Protein AF-R7D0D0-F1 (afdb_monomer_lite)

pLDDT: mean 86.01, std 17.7, range [33.0, 98.31]

Secondary structure (DSSP, 8-state):
----------SSHHHHHHHHHHHHHHHHHHHHHHHHTT--HHHHHHS-HHHHHHHHHHHHHHTTEEEETTTTEEEESS-HHHHHHTT--HHHHHHHHHHHHHHHHHHHHHHHTT-------TT---

Sequence (126 aa):
MLCTSGVLLFVACHSDQTKEALTAADEQQQTTEANFLKLSLDEYQHLSPAEKEARRSIFKLGQYVLLDSINHCYKLTISKEEAVKQDIPAADYDSFVAEMEKANQTIQEYMKAGKSIQLTDPQKKE

Structure (mmCIF, N/CA/C/O backbone):
data_AF-R7D0D0-F1
#
_entry.id   AF-R7D0D0-F1
#
loop_
_atom_site.group_PDB
_atom_site.id
_atom_site.type_symbol
_atom_site.label_atom_id
_atom_site.label_alt_id
_atom_site.label_comp_id
_atom_site.label_asym_id
_atom_site.label_entity_id
_atom_site.label_seq_id
_atom_site.pdbx_PDB_ins_code
_atom_site.Cartn_x
_atom_site.Cartn_y
_atom_site.Cartn_z
_atom_site.occupancy
_atom_site.B_iso_or_equiv
_atom_site.auth_seq_id
_atom_site.auth_comp_id
_atom_site.auth_asym_id
_atom_site.auth_atom_id
_atom_site.pdbx_PDB_model_num
ATOM 1 N N . MET A 1 1 ? 49.490 -18.050 -63.259 1.00 36.81 1 MET A N 1
ATOM 2 C CA . MET A 1 1 ? 49.356 -18.870 -62.039 1.00 36.81 1 MET A CA 1
ATOM 3 C C . MET A 1 1 ? 48.074 -18.460 -61.343 1.00 36.81 1 MET A C 1
ATOM 5 O O . MET A 1 1 ? 47.907 -17.279 -61.072 1.00 36.81 1 MET A O 1
ATOM 9 N N . LEU A 1 2 ? 47.158 -19.416 -61.176 1.00 42.16 2 LEU A N 1
ATOM 10 C CA . LEU A 1 2 ? 45.952 -19.298 -60.356 1.00 42.16 2 LEU A CA 1
ATOM 11 C C . LEU A 1 2 ? 46.313 -19.234 -58.862 1.00 42.16 2 LEU A C 1
ATOM 13 O O . LEU A 1 2 ? 47.314 -19.828 -58.477 1.00 42.16 2 LEU A O 1
ATOM 17 N N . CYS A 1 3 ? 45.462 -18.571 -58.071 1.00 33.00 3 CYS A N 1
ATOM 18 C CA . CYS A 1 3 ? 44.893 -19.028 -56.784 1.00 33.00 3 CYS A CA 1
ATOM 19 C C . CYS A 1 3 ? 43.992 -17.890 -56.246 1.00 33.00 3 CYS A C 1
ATOM 21 O O . CYS A 1 3 ? 44.495 -16.862 -55.812 1.00 33.00 3 CYS A O 1
ATOM 23 N N . THR A 1 4 ? 42.701 -17.850 -56.595 1.00 39.50 4 THR A N 1
ATOM 24 C CA . THR A 1 4 ? 41.536 -18.458 -55.901 1.00 39.50 4 THR A CA 1
ATOM 25 C C . THR A 1 4 ? 41.138 -17.783 -54.583 1.00 39.50 4 THR A C 1
ATOM 27 O O . THR A 1 4 ? 41.826 -17.904 -53.578 1.00 39.50 4 THR A O 1
ATOM 30 N N . SER A 1 5 ? 39.971 -17.130 -54.652 1.00 47.16 5 SER A N 1
ATOM 31 C CA . SER A 1 5 ? 38.864 -17.044 -53.690 1.00 47.16 5 SER A CA 1
ATOM 32 C C . SER A 1 5 ? 39.116 -17.364 -52.216 1.00 47.16 5 SER A C 1
ATOM 34 O O . SER A 1 5 ? 39.464 -18.483 -51.858 1.00 47.16 5 SER A O 1
ATOM 36 N N . GLY A 1 6 ? 38.723 -16.418 -51.358 1.00 40.62 6 GLY A N 1
ATOM 37 C CA . GLY A 1 6 ? 38.600 -16.612 -49.915 1.00 40.62 6 GLY A CA 1
ATOM 38 C C . GLY A 1 6 ? 37.418 -15.849 -49.318 1.00 40.62 6 GLY A C 1
ATOM 39 O O . GLY A 1 6 ? 37.612 -14.858 -48.634 1.00 40.62 6 GLY A O 1
ATOM 40 N N . VAL A 1 7 ? 36.208 -16.318 -49.635 1.00 47.03 7 VAL A N 1
ATOM 41 C CA . VAL A 1 7 ? 35.010 -16.357 -48.771 1.00 47.03 7 VAL A CA 1
ATOM 42 C C . VAL A 1 7 ? 34.631 -15.070 -48.007 1.00 47.03 7 VAL A C 1
ATOM 44 O O . VAL A 1 7 ? 34.971 -14.864 -46.847 1.00 47.03 7 VAL A O 1
ATOM 47 N N . LEU A 1 8 ? 33.766 -14.273 -48.643 1.00 49.94 8 LEU A N 1
ATOM 48 C CA . LEU A 1 8 ? 32.703 -13.507 -47.981 1.00 49.94 8 LEU A CA 1
ATOM 49 C C . LEU A 1 8 ? 31.691 -14.501 -47.387 1.00 49.94 8 LEU A C 1
ATOM 51 O O . LEU A 1 8 ? 30.859 -14.987 -48.147 1.00 49.94 8 LEU A O 1
ATOM 55 N N . LEU A 1 9 ? 31.747 -14.826 -46.087 1.00 47.16 9 LEU A N 1
ATOM 56 C CA . LEU A 1 9 ? 30.593 -15.410 -45.376 1.00 47.16 9 LEU A CA 1
ATOM 57 C C . LEU A 1 9 ? 30.778 -15.510 -43.844 1.00 47.16 9 LEU A C 1
ATOM 59 O O . LEU A 1 9 ? 31.007 -16.595 -43.342 1.00 47.16 9 LEU A O 1
ATOM 63 N N . PHE A 1 10 ? 30.627 -14.426 -43.075 1.00 42.03 10 PHE A N 1
ATOM 64 C CA . PHE A 1 10 ? 30.324 -14.524 -41.628 1.00 42.03 10 PHE A CA 1
ATOM 65 C C . PHE A 1 10 ? 29.637 -13.247 -41.114 1.00 42.03 10 PHE A C 1
ATOM 67 O O . PHE A 1 10 ? 30.198 -12.523 -40.303 1.00 42.03 10 PHE A O 1
ATOM 74 N N . VAL A 1 11 ? 28.426 -12.923 -41.588 1.00 50.94 11 VAL A N 1
ATOM 75 C CA . VAL A 1 11 ? 27.621 -11.834 -40.974 1.00 50.94 11 VAL A CA 1
ATOM 76 C C . VAL A 1 11 ? 26.159 -12.232 -40.695 1.00 50.94 11 VAL A C 1
ATOM 78 O O . VAL A 1 11 ? 25.438 -11.475 -40.065 1.00 50.94 11 VAL A O 1
ATOM 81 N N . ALA A 1 12 ? 25.704 -13.441 -41.048 1.00 46.12 12 ALA A N 1
ATOM 82 C CA . ALA A 1 12 ? 24.296 -13.814 -40.834 1.00 46.12 12 ALA A CA 1
ATOM 83 C C . ALA A 1 12 ? 23.991 -14.482 -39.473 1.00 46.12 12 ALA A C 1
ATOM 85 O O . ALA A 1 12 ? 22.894 -14.309 -38.961 1.00 46.12 12 ALA A O 1
ATOM 86 N N . CYS A 1 13 ? 24.930 -15.202 -38.842 1.00 46.84 13 CYS A N 1
ATOM 87 C CA . CYS A 1 13 ? 24.621 -15.972 -37.619 1.00 46.84 13 CYS A CA 1
ATOM 88 C C . CYS A 1 13 ? 24.733 -15.196 -36.295 1.00 46.84 13 CYS A C 1
ATOM 90 O O . CYS A 1 13 ? 24.277 -15.696 -35.274 1.00 46.84 13 CYS A O 1
ATOM 92 N N . HIS A 1 14 ? 25.312 -13.990 -36.277 1.00 48.44 14 HIS A N 1
ATOM 93 C CA . HIS A 1 14 ? 25.399 -13.215 -35.031 1.00 48.44 14 HIS A CA 1
ATOM 94 C C . HIS A 1 14 ? 24.077 -12.535 -34.668 1.00 48.44 14 HIS A C 1
ATOM 96 O O . HIS A 1 14 ? 23.841 -12.302 -33.488 1.00 48.44 14 HIS A O 1
ATOM 102 N N . SER A 1 15 ? 23.223 -12.227 -35.651 1.00 52.03 15 SER A N 1
ATOM 103 C CA . SER A 1 15 ? 22.014 -11.417 -35.457 1.00 52.03 15 SER A CA 1
ATOM 104 C C . SER A 1 15 ? 20.835 -12.173 -34.841 1.00 52.03 15 SER A C 1
ATOM 106 O O . SER A 1 15 ? 20.059 -11.562 -34.112 1.00 52.03 15 SER A O 1
ATOM 108 N N . ASP A 1 16 ? 20.692 -13.475 -35.100 1.00 53.84 16 ASP A N 1
ATOM 109 C CA . ASP A 1 16 ? 19.599 -14.270 -34.516 1.00 53.84 16 ASP A CA 1
ATOM 110 C C . ASP A 1 16 ? 19.916 -14.686 -33.075 1.00 53.84 16 ASP A C 1
ATOM 112 O O . ASP A 1 16 ? 19.076 -14.547 -32.190 1.00 53.84 16 ASP A O 1
ATOM 116 N N . GLN A 1 17 ? 21.175 -15.037 -32.797 1.00 58.09 17 GLN A N 1
ATOM 117 C CA . GLN A 1 17 ? 21.622 -15.397 -31.450 1.00 58.09 17 GLN A CA 1
ATOM 118 C C . GLN A 1 17 ? 21.580 -14.207 -30.471 1.00 58.09 17 GLN A C 1
ATOM 120 O O . GLN A 1 17 ? 21.366 -14.396 -29.275 1.00 58.09 17 GLN A O 1
ATOM 125 N N . THR A 1 18 ? 21.735 -12.966 -30.959 1.00 62.62 18 THR A N 1
ATOM 126 C CA . THR A 1 18 ? 21.552 -11.773 -30.109 1.00 62.62 18 THR A CA 1
ATOM 127 C C . THR A 1 18 ? 20.087 -11.527 -29.777 1.00 62.62 18 THR A C 1
ATOM 129 O O . THR A 1 18 ? 19.788 -11.152 -28.648 1.00 62.62 18 THR A O 1
ATOM 132 N N . LYS A 1 19 ? 19.170 -11.729 -30.732 1.00 64.75 19 LYS A N 1
ATOM 133 C CA . LYS A 1 19 ? 17.734 -11.500 -30.518 1.00 64.75 19 LYS A CA 1
ATOM 134 C C . LYS A 1 19 ? 17.148 -12.480 -29.510 1.00 64.75 19 LYS A C 1
ATOM 136 O O . LYS A 1 19 ? 16.455 -12.036 -28.605 1.00 64.75 19 LYS A O 1
ATOM 141 N N . GLU A 1 20 ? 17.478 -13.765 -29.623 1.00 67.31 20 GLU A N 1
ATOM 142 C CA . GLU A 1 20 ? 17.019 -14.791 -28.675 1.00 67.31 20 GLU A CA 1
ATOM 143 C C . GLU A 1 20 ? 17.545 -14.542 -27.253 1.00 67.31 20 GLU A C 1
ATOM 145 O O . GLU A 1 20 ? 16.812 -14.688 -26.274 1.00 67.31 20 GLU A O 1
ATOM 150 N N . ALA A 1 21 ? 18.800 -14.099 -27.128 1.00 69.50 21 ALA A N 1
ATOM 151 C CA . ALA A 1 21 ? 19.377 -13.736 -25.836 1.00 69.50 21 ALA A CA 1
ATOM 152 C C . ALA A 1 21 ? 18.710 -12.488 -25.225 1.00 69.50 21 ALA A C 1
ATOM 154 O O . ALA A 1 21 ? 18.490 -12.440 -24.016 1.00 69.50 21 ALA A O 1
ATOM 155 N N . LEU A 1 22 ? 18.360 -11.494 -26.049 1.00 69.56 22 LEU A N 1
ATOM 156 C CA . LEU A 1 22 ? 17.646 -10.286 -25.619 1.00 69.56 22 LEU A CA 1
ATOM 157 C C . LEU A 1 22 ? 16.219 -10.600 -25.157 1.00 69.56 22 LEU A C 1
ATOM 159 O O . LEU A 1 22 ? 15.803 -10.102 -24.114 1.00 69.56 22 LEU A O 1
ATOM 163 N N . THR A 1 23 ? 15.488 -11.448 -25.887 1.00 75.94 23 THR A N 1
ATOM 164 C CA . THR A 1 23 ? 14.128 -11.853 -25.500 1.00 75.94 23 THR A CA 1
ATOM 165 C C . THR A 1 23 ? 14.124 -12.679 -24.219 1.00 75.94 23 THR A C 1
ATOM 167 O O . THR A 1 23 ? 13.290 -12.447 -23.350 1.00 75.94 23 THR A O 1
ATOM 170 N N . ALA A 1 24 ? 15.089 -13.590 -24.054 1.00 79.19 24 ALA A N 1
ATOM 171 C CA . ALA A 1 24 ? 15.210 -14.381 -22.831 1.00 79.19 24 ALA A CA 1
ATOM 172 C C . ALA A 1 24 ? 15.563 -13.513 -21.608 1.00 79.19 24 ALA A C 1
ATOM 174 O O . ALA A 1 24 ? 15.034 -13.732 -20.518 1.00 79.19 24 ALA A O 1
ATOM 175 N N . ALA A 1 25 ? 16.432 -12.509 -21.780 1.00 82.38 25 ALA A N 1
ATOM 176 C CA . ALA A 1 25 ? 16.793 -11.583 -20.708 1.00 82.38 25 ALA A CA 1
ATOM 177 C C . ALA A 1 25 ? 15.613 -10.690 -20.279 1.00 82.38 25 ALA A C 1
ATOM 179 O O . ALA A 1 25 ? 15.409 -10.484 -19.082 1.00 82.38 25 ALA A O 1
ATOM 180 N N . ASP A 1 26 ? 14.821 -10.198 -21.236 1.00 86.81 26 ASP A N 1
ATOM 181 C CA . ASP A 1 26 ? 13.616 -9.403 -20.966 1.00 86.81 26 ASP A CA 1
ATOM 182 C C . ASP A 1 26 ? 12.548 -10.226 -20.225 1.00 86.81 26 ASP A C 1
ATOM 184 O O . ASP A 1 26 ? 12.044 -9.809 -19.181 1.00 86.81 26 ASP A O 1
ATOM 188 N N . GLU A 1 27 ? 12.270 -11.452 -20.677 1.00 87.88 27 GLU A N 1
ATOM 189 C CA . GLU A 1 27 ? 11.320 -12.348 -20.008 1.00 87.88 27 GLU A CA 1
ATOM 190 C C . GLU A 1 27 ? 11.762 -12.696 -18.574 1.00 87.88 27 GLU A C 1
ATOM 192 O O . GLU A 1 27 ? 10.946 -12.724 -17.644 1.00 87.88 27 GLU A O 1
ATOM 197 N N . GLN A 1 28 ? 13.068 -12.886 -18.355 1.00 92.19 28 GLN A N 1
ATOM 198 C CA . GLN A 1 28 ? 13.623 -13.117 -17.022 1.00 92.19 28 GLN A CA 1
ATOM 199 C C . GLN A 1 28 ? 13.469 -11.891 -16.108 1.00 92.19 28 GLN A C 1
ATOM 201 O O . GLN A 1 28 ? 13.127 -12.040 -14.926 1.00 92.19 28 GLN A O 1
ATOM 206 N N . GLN A 1 29 ? 13.696 -10.682 -16.629 1.00 92.19 29 GLN A N 1
ATOM 207 C CA . GLN A 1 29 ? 13.474 -9.449 -15.876 1.00 92.19 29 GLN A CA 1
ATOM 208 C C . GLN A 1 29 ? 11.994 -9.304 -15.500 1.00 92.19 29 GLN A C 1
ATOM 210 O O . GLN A 1 29 ? 11.681 -9.119 -14.323 1.00 92.19 29 GLN A O 1
ATOM 215 N N . GLN A 1 30 ? 11.083 -9.465 -16.461 1.00 92.25 30 GLN A N 1
ATOM 216 C CA . GLN A 1 30 ? 9.641 -9.375 -16.218 1.00 92.25 30 GLN A CA 1
ATOM 217 C C . GLN A 1 30 ? 9.166 -10.415 -15.202 1.00 92.25 30 GLN A C 1
ATOM 219 O O . GLN A 1 30 ? 8.389 -10.090 -14.308 1.00 92.25 30 GLN A O 1
ATOM 224 N N . THR A 1 31 ? 9.686 -11.642 -15.265 1.00 93.56 31 THR A N 1
ATOM 225 C CA . THR A 1 31 ? 9.384 -12.691 -14.280 1.00 93.56 31 THR A CA 1
ATOM 226 C C . THR A 1 31 ? 9.855 -12.295 -12.881 1.00 93.56 31 THR A C 1
ATOM 228 O O . THR A 1 31 ? 9.146 -12.495 -11.893 1.00 93.56 31 THR A O 1
ATOM 231 N N . THR A 1 32 ? 11.044 -11.702 -12.775 1.00 93.50 32 THR A N 1
ATOM 232 C CA . THR A 1 32 ? 11.588 -11.226 -11.495 1.00 93.50 32 THR A CA 1
ATOM 233 C C . THR A 1 32 ? 10.721 -10.112 -10.909 1.00 93.50 32 THR A C 1
ATOM 235 O O . THR A 1 32 ? 10.399 -10.131 -9.720 1.00 93.50 32 THR A O 1
ATOM 238 N N . GLU A 1 33 ? 10.296 -9.166 -11.743 1.00 93.19 33 GLU A N 1
ATOM 239 C CA . GLU A 1 33 ? 9.418 -8.076 -11.328 1.00 93.19 33 GLU A CA 1
ATOM 240 C C . GLU A 1 33 ? 8.012 -8.558 -10.953 1.00 93.19 33 GLU A C 1
ATOM 242 O O . GLU A 1 33 ? 7.488 -8.148 -9.916 1.00 93.19 33 GLU A O 1
ATOM 247 N N . ALA A 1 34 ? 7.422 -9.469 -11.729 1.00 94.69 34 ALA A N 1
ATOM 248 C CA . ALA A 1 34 ? 6.137 -10.089 -11.418 1.00 94.69 34 ALA A CA 1
ATOM 249 C C . ALA A 1 34 ? 6.182 -10.788 -10.050 1.00 94.69 34 ALA A C 1
ATOM 251 O O . ALA A 1 34 ? 5.332 -10.545 -9.192 1.00 94.69 34 ALA A O 1
ATOM 252 N N . ASN A 1 35 ? 7.247 -11.555 -9.791 1.00 94.12 35 ASN A N 1
ATOM 253 C CA . ASN A 1 35 ? 7.467 -12.224 -8.509 1.00 94.12 35 ASN A CA 1
ATOM 254 C C . ASN A 1 35 ? 7.609 -11.240 -7.338 1.00 94.12 35 ASN A C 1
ATOM 256 O O . ASN A 1 35 ? 7.076 -11.495 -6.252 1.00 94.12 35 ASN A O 1
ATOM 260 N N . PHE A 1 36 ? 8.301 -10.112 -7.539 1.00 91.38 36 PHE A N 1
ATOM 261 C CA . PHE A 1 36 ? 8.384 -9.042 -6.539 1.00 91.38 36 PHE A CA 1
ATOM 262 C C . PHE A 1 36 ? 6.993 -8.473 -6.218 1.00 91.38 36 PHE A C 1
ATOM 264 O O . PHE A 1 36 ? 6.656 -8.296 -5.048 1.00 91.38 36 PHE A O 1
ATOM 271 N N . LEU A 1 37 ? 6.162 -8.270 -7.243 1.00 93.38 37 LEU A N 1
ATOM 272 C CA . LEU A 1 37 ? 4.790 -7.766 -7.124 1.00 93.38 37 LEU A CA 1
ATOM 273 C C . LEU A 1 37 ? 3.751 -8.851 -6.786 1.00 93.38 37 LEU A C 1
ATOM 275 O O . LEU A 1 37 ? 2.553 -8.567 -6.789 1.00 93.38 37 LEU A O 1
ATOM 279 N N . LYS A 1 38 ? 4.184 -10.085 -6.488 1.00 93.06 38 LYS A N 1
ATOM 280 C CA . LYS A 1 38 ? 3.312 -11.241 -6.204 1.00 93.06 38 LYS A 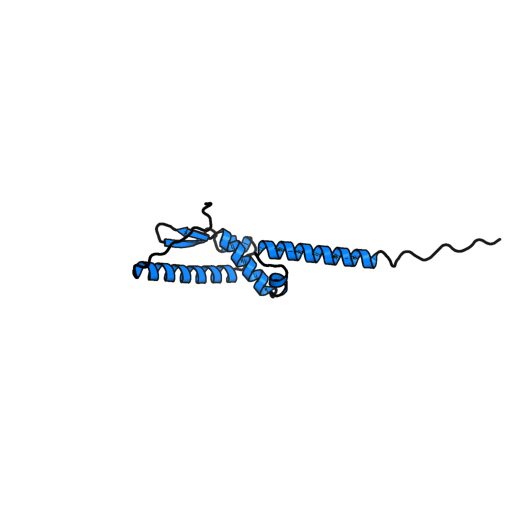CA 1
ATOM 281 C C . LYS A 1 38 ? 2.226 -11.446 -7.269 1.00 93.06 38 LYS A C 1
ATOM 283 O O . LYS A 1 38 ? 1.074 -11.710 -6.934 1.00 93.06 38 LYS A O 1
ATOM 288 N N . LEU A 1 39 ? 2.612 -11.302 -8.530 1.00 94.56 39 LEU A N 1
ATOM 289 C CA . LEU A 1 39 ? 1.792 -11.569 -9.705 1.00 94.56 39 LEU A CA 1
ATOM 290 C C . LEU A 1 39 ? 2.391 -12.744 -10.475 1.00 94.56 39 LEU A C 1
ATOM 292 O O . LEU A 1 39 ? 3.604 -12.968 -10.446 1.00 94.56 39 LEU A O 1
ATOM 296 N N . SER A 1 40 ? 1.550 -13.470 -11.198 1.00 95.44 40 SER A N 1
ATOM 297 C CA . SER A 1 40 ? 2.015 -14.298 -12.306 1.00 95.44 40 SER A CA 1
ATOM 298 C C . SER A 1 40 ? 2.588 -13.419 -13.424 1.00 95.44 40 SER A C 1
ATOM 300 O O . SER A 1 40 ? 2.287 -12.226 -13.522 1.00 95.44 40 SER A O 1
ATOM 302 N N . LEU A 1 41 ? 3.424 -14.008 -14.286 1.00 94.69 41 LEU A N 1
ATOM 303 C CA . LEU A 1 41 ? 3.963 -13.297 -15.448 1.00 94.69 41 LEU A CA 1
ATOM 304 C C . LEU A 1 41 ? 2.838 -12.776 -16.357 1.00 94.69 41 LEU A C 1
ATOM 306 O O . LEU A 1 41 ? 2.900 -11.635 -16.804 1.00 94.69 41 LEU A O 1
ATOM 310 N N . ASP A 1 42 ? 1.794 -13.584 -16.560 1.00 95.81 42 ASP A N 1
ATOM 311 C CA . ASP A 1 42 ? 0.623 -13.224 -17.364 1.00 95.81 42 ASP A CA 1
ATOM 312 C C . ASP A 1 42 ? -0.116 -12.008 -16.784 1.00 95.81 42 ASP A C 1
ATOM 314 O O . ASP A 1 42 ? -0.329 -11.021 -17.488 1.00 95.81 42 ASP A O 1
ATOM 318 N N . GLU A 1 43 ? -0.418 -12.014 -15.481 1.00 95.81 43 GLU A N 1
ATOM 319 C CA . GLU A 1 43 ? -1.038 -10.863 -14.813 1.00 95.81 43 GLU A CA 1
ATOM 320 C C . GLU A 1 43 ? -0.163 -9.613 -14.936 1.00 95.81 43 GLU A C 1
ATOM 322 O O . GLU A 1 43 ? -0.662 -8.540 -15.264 1.00 95.81 43 GLU A O 1
ATOM 327 N N . TYR A 1 44 ? 1.149 -9.743 -14.717 1.00 96.12 44 TYR A N 1
ATOM 328 C CA . TYR A 1 44 ? 2.079 -8.625 -14.850 1.00 96.12 44 TYR A CA 1
ATOM 329 C C . TYR A 1 44 ? 2.085 -8.062 -16.277 1.00 96.12 44 TYR A C 1
ATOM 331 O O . TYR A 1 44 ? 2.075 -6.846 -16.452 1.00 96.12 44 TYR A O 1
ATOM 339 N N . GLN A 1 45 ? 2.080 -8.905 -17.308 1.00 94.88 45 GLN A N 1
ATOM 340 C CA . GLN A 1 45 ? 2.084 -8.463 -18.706 1.00 94.88 45 GLN A CA 1
ATOM 341 C C . GLN A 1 45 ? 0.789 -7.746 -19.112 1.00 94.88 45 GLN A C 1
ATOM 343 O O . GLN A 1 45 ? 0.848 -6.834 -19.937 1.00 94.88 45 GLN A O 1
ATOM 348 N N . HIS A 1 46 ? -0.341 -8.085 -18.487 1.00 96.38 46 HIS A N 1
ATOM 349 C CA . HIS A 1 46 ? -1.628 -7.428 -18.723 1.00 96.38 46 HIS A CA 1
ATOM 350 C C . HIS A 1 46 ? -1.795 -6.084 -17.999 1.00 96.38 46 HIS A C 1
ATOM 352 O O . HIS A 1 46 ? -2.696 -5.321 -18.350 1.00 96.38 46 HIS A O 1
ATOM 358 N N . LEU A 1 47 ? -0.936 -5.756 -17.027 1.00 95.56 47 LEU A N 1
ATOM 359 C CA . LEU A 1 47 ? -0.957 -4.447 -16.374 1.00 95.56 47 LEU A CA 1
ATOM 360 C C . LEU A 1 47 ? -0.328 -3.365 -17.256 1.00 95.56 47 LEU A C 1
ATOM 362 O O . LEU A 1 47 ? 0.771 -3.519 -17.803 1.00 95.56 47 LEU A O 1
ATOM 366 N N . SER A 1 48 ? -0.981 -2.206 -17.305 1.00 96.88 48 SER A N 1
ATOM 367 C CA . SER A 1 48 ? -0.383 -0.992 -17.851 1.00 96.88 48 SER A CA 1
ATOM 368 C C . SER A 1 48 ? 0.842 -0.558 -17.026 1.00 96.88 48 SER A C 1
ATOM 370 O O . SER A 1 48 ? 0.961 -0.900 -15.844 1.00 96.88 48 SER A O 1
ATOM 372 N N . PRO A 1 49 ? 1.760 0.246 -17.596 1.00 94.31 49 PRO A N 1
ATOM 373 C CA . PRO A 1 49 ? 2.900 0.774 -16.844 1.00 94.31 49 PRO A CA 1
ATOM 374 C C . PRO A 1 49 ? 2.498 1.522 -15.564 1.00 94.31 49 PRO A C 1
ATOM 376 O O . PRO A 1 49 ? 3.160 1.382 -14.540 1.00 94.31 49 PRO A O 1
ATOM 379 N N . ALA A 1 50 ? 1.389 2.267 -15.599 1.00 93.50 50 ALA A N 1
ATOM 380 C CA . ALA A 1 50 ? 0.883 2.992 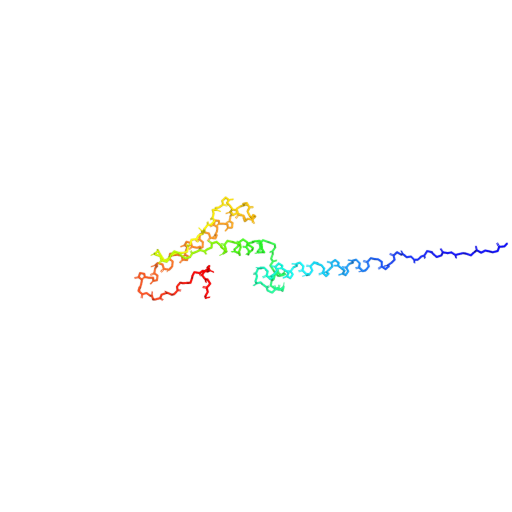-14.436 1.00 93.50 50 ALA A CA 1
ATOM 381 C C . ALA A 1 50 ? 0.388 2.045 -13.332 1.00 93.50 50 ALA A C 1
ATOM 383 O O . ALA A 1 50 ? 0.668 2.269 -12.159 1.00 93.50 50 ALA A O 1
ATOM 384 N N . GLU A 1 51 ? -0.300 0.958 -13.691 1.00 94.62 51 GLU A N 1
ATOM 385 C CA . GLU A 1 51 ? -0.762 -0.042 -12.719 1.00 94.62 51 GLU A CA 1
ATOM 386 C C . GLU A 1 51 ? 0.399 -0.828 -12.107 1.00 94.62 51 GLU A C 1
ATOM 388 O O . GLU A 1 51 ? 0.383 -1.110 -10.908 1.00 94.62 51 GLU A O 1
ATOM 393 N N . LYS A 1 52 ? 1.434 -1.139 -12.900 1.00 95.06 52 LYS A N 1
ATOM 394 C CA . LYS A 1 52 ? 2.674 -1.751 -12.397 1.00 95.06 52 LYS A CA 1
ATOM 395 C C . LYS A 1 52 ? 3.337 -0.866 -11.350 1.00 95.06 52 LYS A C 1
ATOM 397 O O . LYS A 1 52 ? 3.741 -1.372 -10.303 1.00 95.06 52 LYS A O 1
ATOM 402 N N . GLU A 1 53 ? 3.417 0.436 -11.612 1.00 94.81 53 GLU A N 1
ATOM 403 C CA . GLU A 1 53 ? 4.027 1.381 -10.680 1.00 94.81 53 GLU A CA 1
ATOM 404 C C . GLU A 1 53 ? 3.181 1.566 -9.419 1.00 94.81 53 GLU A C 1
ATOM 406 O O . GLU A 1 53 ? 3.695 1.406 -8.315 1.00 94.81 53 GLU A O 1
ATOM 411 N N . ALA A 1 54 ? 1.865 1.747 -9.555 1.00 93.19 54 ALA A N 1
ATOM 412 C CA . ALA A 1 54 ? 0.966 1.827 -8.405 1.00 93.19 54 ALA A CA 1
ATOM 413 C C . ALA A 1 54 ? 1.053 0.561 -7.530 1.00 93.19 54 ALA A C 1
ATOM 415 O O . ALA A 1 54 ? 1.134 0.633 -6.300 1.00 93.19 54 ALA A O 1
ATOM 416 N N . ARG A 1 55 ? 1.107 -0.627 -8.151 1.00 95.00 55 ARG A N 1
ATOM 417 C CA . ARG A 1 55 ? 1.292 -1.900 -7.442 1.00 95.00 55 ARG A CA 1
ATOM 418 C C . ARG A 1 55 ? 2.648 -1.958 -6.739 1.00 95.00 55 ARG A C 1
ATOM 420 O O . ARG A 1 55 ? 2.710 -2.417 -5.598 1.00 95.00 55 ARG A O 1
ATOM 427 N N . ARG A 1 56 ? 3.717 -1.474 -7.379 1.00 95.75 56 ARG A N 1
ATOM 428 C CA . ARG A 1 56 ? 5.061 -1.377 -6.789 1.00 95.75 56 ARG A CA 1
ATOM 429 C C . ARG A 1 56 ? 5.062 -0.478 -5.557 1.00 95.75 56 ARG A C 1
ATOM 431 O O . ARG A 1 56 ? 5.572 -0.902 -4.519 1.00 95.75 56 ARG A O 1
ATOM 438 N N . SER A 1 57 ? 4.443 0.696 -5.638 1.00 96.88 57 SER A N 1
ATOM 439 C CA . SER A 1 57 ? 4.269 1.615 -4.511 1.00 96.88 57 SER A CA 1
ATOM 440 C C . SER A 1 57 ? 3.532 0.951 -3.348 1.00 96.88 57 SER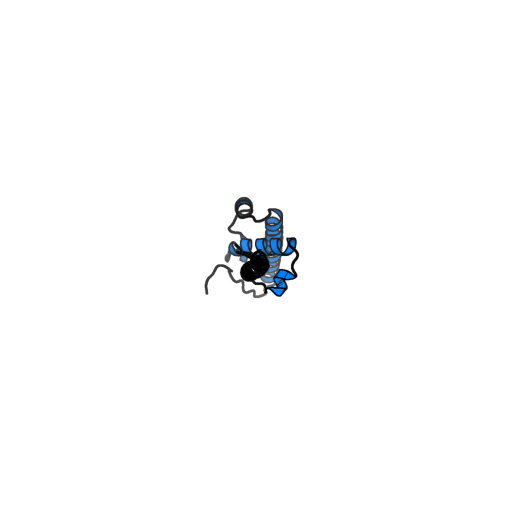 A C 1
ATOM 442 O O . SER A 1 57 ? 4.022 0.988 -2.219 1.00 96.88 57 SER A O 1
ATOM 444 N N . ILE A 1 58 ? 2.418 0.257 -3.616 1.00 94.56 58 ILE A N 1
ATOM 445 C CA . ILE A 1 58 ? 1.660 -0.491 -2.597 1.00 94.56 58 ILE A CA 1
ATOM 446 C C . ILE A 1 58 ? 2.539 -1.546 -1.916 1.00 94.56 58 ILE A C 1
ATOM 448 O O . ILE A 1 58 ? 2.534 -1.645 -0.690 1.00 94.56 58 ILE A O 1
ATOM 452 N N . PHE A 1 59 ? 3.315 -2.323 -2.678 1.00 93.12 59 PHE A N 1
ATOM 453 C CA . PHE A 1 59 ? 4.189 -3.349 -2.100 1.00 93.12 59 PHE A CA 1
ATOM 454 C C . PHE A 1 59 ? 5.322 -2.773 -1.264 1.00 93.12 59 PHE A C 1
ATOM 456 O O . PHE A 1 59 ? 5.623 -3.333 -0.210 1.00 93.12 59 PHE A O 1
ATOM 463 N N . LYS A 1 60 ? 5.943 -1.677 -1.716 1.00 95.31 60 LYS A N 1
ATOM 464 C CA . LYS A 1 60 ? 6.987 -0.985 -0.955 1.00 95.31 60 LYS A CA 1
ATOM 465 C C . LYS A 1 60 ? 6.413 -0.416 0.347 1.00 95.31 60 LYS A C 1
ATOM 467 O O . LYS A 1 60 ? 6.947 -0.702 1.412 1.00 95.31 60 LYS A O 1
ATOM 472 N N . LEU A 1 61 ? 5.298 0.317 0.283 1.00 96.88 61 LEU A N 1
ATOM 473 C CA . LEU A 1 61 ? 4.640 0.905 1.459 1.00 96.88 61 LEU A CA 1
ATOM 474 C C . LEU A 1 61 ? 4.118 -0.155 2.432 1.00 96.88 61 LEU A C 1
ATOM 476 O O . LEU A 1 61 ? 4.221 0.026 3.642 1.00 96.88 61 LEU A O 1
ATOM 480 N N . GLY A 1 62 ? 3.636 -1.289 1.917 1.00 94.12 62 GLY A N 1
ATOM 481 C CA . GLY A 1 62 ? 3.200 -2.431 2.719 1.00 94.12 62 GLY A CA 1
ATOM 482 C C . GLY A 1 62 ? 4.275 -2.955 3.677 1.00 94.12 62 GLY A C 1
ATOM 483 O O . GLY A 1 62 ? 3.936 -3.406 4.768 1.00 94.12 62 GLY A O 1
ATOM 484 N N . GLN A 1 63 ? 5.563 -2.821 3.333 1.00 93.06 63 GLN A N 1
ATOM 485 C CA . GLN A 1 63 ? 6.677 -3.203 4.219 1.00 93.06 63 GLN A CA 1
ATOM 486 C C . GLN A 1 63 ? 6.806 -2.303 5.457 1.00 93.06 63 GLN A C 1
ATOM 488 O O . GLN A 1 63 ? 7.495 -2.658 6.410 1.00 93.06 63 GLN A O 1
ATOM 493 N N . TYR A 1 64 ? 6.153 -1.141 5.450 1.00 96.06 64 TYR A N 1
ATOM 494 C CA . TYR A 1 64 ? 6.187 -0.153 6.525 1.00 96.06 64 TYR A CA 1
ATOM 495 C C . TYR A 1 64 ? 4.878 -0.088 7.315 1.00 96.06 64 TYR A C 1
ATOM 497 O O . TYR A 1 64 ? 4.750 0.745 8.211 1.00 96.06 64 TYR A O 1
ATOM 505 N N . VAL A 1 65 ? 3.903 -0.949 7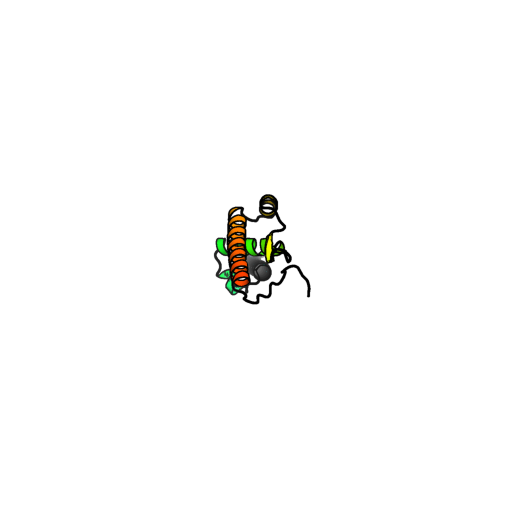.014 1.00 96.56 65 VAL A N 1
ATOM 506 C CA . VAL A 1 65 ? 2.647 -1.018 7.768 1.00 96.56 65 VAL A CA 1
ATOM 507 C C . VAL A 1 65 ? 2.876 -1.752 9.081 1.00 96.56 65 VAL A C 1
ATOM 509 O O . VAL A 1 65 ? 3.420 -2.852 9.086 1.00 96.56 65 VAL A O 1
ATOM 512 N N . LEU A 1 66 ? 2.430 -1.158 10.184 1.00 95.50 66 LEU A N 1
ATOM 513 C CA . LEU A 1 66 ? 2.459 -1.738 11.524 1.00 95.50 66 LEU A CA 1
ATOM 514 C C . LEU A 1 66 ? 1.066 -1.653 12.152 1.00 95.50 66 LEU A C 1
ATOM 516 O O . LEU A 1 66 ? 0.372 -0.647 11.985 1.00 95.50 66 LEU A O 1
ATOM 520 N N . LEU A 1 67 ? 0.686 -2.671 12.924 1.00 96.06 67 LEU A N 1
ATOM 521 C CA . LEU A 1 67 ? -0.493 -2.609 13.786 1.00 96.06 67 LEU A CA 1
ATOM 522 C C . LEU A 1 67 ? -0.158 -1.934 15.126 1.00 96.06 67 LEU A C 1
ATOM 524 O O . LEU A 1 67 ? 0.597 -2.460 15.944 1.00 96.06 67 LEU A O 1
ATOM 528 N N . ASP A 1 68 ? -0.790 -0.800 15.409 1.00 93.88 68 ASP A N 1
ATOM 529 C CA . ASP A 1 68 ? -0.875 -0.267 16.764 1.00 93.88 68 ASP A CA 1
ATOM 530 C C . ASP A 1 68 ? -1.905 -1.080 17.558 1.00 93.88 68 ASP A C 1
ATOM 532 O O . ASP A 1 68 ? -3.114 -0.884 17.437 1.00 93.88 68 ASP A O 1
ATOM 536 N N . SER A 1 69 ? -1.420 -2.027 18.360 1.00 89.75 69 SER A N 1
ATOM 537 C CA . SER A 1 69 ? -2.279 -2.940 19.125 1.00 89.75 69 SER A CA 1
ATOM 538 C C . SER A 1 69 ? -3.049 -2.255 20.260 1.00 89.75 69 SER A C 1
ATOM 540 O O . SER A 1 69 ? -4.019 -2.826 20.744 1.00 89.75 69 SER A O 1
ATOM 542 N N . ILE A 1 70 ? -2.626 -1.061 20.696 1.00 89.69 70 ILE A N 1
ATOM 543 C CA . ILE A 1 70 ? -3.302 -0.300 21.759 1.00 89.69 70 ILE A CA 1
ATOM 544 C C . ILE A 1 70 ? -4.484 0.460 21.162 1.00 89.69 70 ILE A C 1
ATOM 546 O O . ILE A 1 70 ? -5.582 0.447 21.710 1.00 89.69 70 ILE A O 1
ATOM 550 N N . ASN A 1 71 ? -4.250 1.114 20.024 1.00 90.31 71 ASN A N 1
ATOM 551 C CA . ASN A 1 71 ? -5.255 1.937 19.356 1.00 90.31 71 ASN A CA 1
ATOM 552 C C . ASN A 1 71 ? -6.091 1.154 18.331 1.00 90.31 71 ASN A C 1
ATOM 554 O O . ASN A 1 71 ? -7.060 1.688 17.796 1.00 90.31 71 ASN A O 1
ATOM 558 N N . HIS A 1 72 ? -5.735 -0.108 18.069 1.00 91.69 72 HIS A N 1
ATOM 559 C CA . HIS A 1 72 ? -6.360 -0.983 17.077 1.00 91.69 72 HIS A CA 1
ATOM 560 C C . HIS A 1 72 ? -6.439 -0.330 15.690 1.00 91.69 72 HIS A C 1
ATOM 562 O O . HIS A 1 72 ? -7.494 -0.285 15.056 1.00 91.69 72 HIS A O 1
ATOM 568 N N . CYS A 1 73 ? -5.312 0.213 15.231 1.00 94.88 73 CYS A N 1
ATOM 569 C CA . CYS A 1 73 ? -5.206 0.859 13.928 1.00 94.88 73 CYS A CA 1
ATOM 570 C C . CYS A 1 73 ? -3.878 0.535 13.242 1.00 94.88 73 CYS A C 1
ATOM 572 O O . CYS A 1 73 ? -2.861 0.286 13.887 1.00 94.88 73 CYS A O 1
ATOM 574 N N . TYR A 1 74 ? -3.890 0.551 11.916 1.00 97.19 74 TYR A N 1
ATOM 575 C CA . TYR A 1 74 ? -2.695 0.458 11.094 1.00 97.19 74 TYR A CA 1
ATOM 576 C C . TYR A 1 74 ? -2.056 1.831 10.905 1.00 97.19 74 TYR A C 1
ATOM 578 O O . TYR A 1 74 ? -2.750 2.839 10.753 1.00 97.19 74 TYR A O 1
ATOM 586 N N . LYS A 1 75 ? -0.725 1.866 10.891 1.00 95.56 75 LYS A N 1
ATOM 587 C CA . LYS A 1 75 ? 0.064 3.068 10.606 1.00 95.56 75 LYS A CA 1
ATOM 588 C C . LYS A 1 75 ? 1.263 2.744 9.728 1.00 95.56 75 LYS A C 1
ATOM 590 O O . LYS A 1 75 ? 1.760 1.621 9.753 1.00 95.56 75 LYS A O 1
ATOM 595 N N . LEU A 1 76 ? 1.754 3.754 9.015 1.00 96.62 76 LEU A N 1
ATOM 596 C CA . LEU A 1 76 ? 3.044 3.692 8.336 1.00 96.62 76 LEU A CA 1
ATOM 597 C C . LEU A 1 76 ? 4.165 4.099 9.294 1.00 96.62 76 LEU A C 1
ATOM 599 O O . LEU A 1 76 ? 4.038 5.064 10.047 1.00 96.62 76 LEU A O 1
ATOM 603 N N . THR A 1 77 ? 5.271 3.361 9.256 1.00 96.19 77 THR A N 1
ATOM 604 C CA . THR A 1 77 ? 6.502 3.679 9.998 1.00 96.19 77 THR A CA 1
ATOM 605 C C . THR A 1 77 ? 7.481 4.537 9.194 1.00 96.19 77 THR A C 1
ATOM 607 O O . THR A 1 77 ? 8.444 5.052 9.758 1.00 96.19 77 THR A O 1
ATOM 610 N N . ILE A 1 78 ? 7.230 4.715 7.895 1.00 97.75 78 ILE A N 1
ATOM 611 C CA . ILE A 1 78 ? 7.996 5.575 6.988 1.00 97.75 78 ILE A CA 1
ATOM 612 C C . ILE A 1 78 ? 7.290 6.923 6.804 1.00 97.75 78 ILE A C 1
ATOM 614 O O . ILE A 1 78 ? 6.061 6.977 6.780 1.00 97.75 78 ILE A O 1
ATOM 618 N N . SER A 1 79 ? 8.057 8.009 6.665 1.00 98.06 79 SER A N 1
ATOM 619 C CA . SER A 1 79 ? 7.502 9.320 6.310 1.00 98.06 79 SER A CA 1
ATOM 620 C C . SER A 1 79 ? 7.313 9.457 4.799 1.00 98.06 79 SER A C 1
ATOM 622 O O . SER A 1 79 ? 7.917 8.730 4.008 1.00 98.06 79 SER A O 1
ATOM 624 N N . LYS A 1 80 ? 6.522 10.447 4.381 1.00 98.25 80 LYS A N 1
ATOM 625 C CA . LYS A 1 80 ? 6.328 10.762 2.962 1.00 98.25 80 LYS A CA 1
ATOM 626 C C . LYS A 1 80 ? 7.641 11.129 2.274 1.00 98.25 80 LYS A C 1
ATOM 628 O O . LYS A 1 80 ? 7.910 10.678 1.167 1.00 98.25 80 LYS A O 1
ATOM 633 N N . GLU A 1 81 ? 8.475 11.924 2.935 1.00 98.31 81 GLU A N 1
ATOM 634 C CA . GLU A 1 81 ? 9.763 12.370 2.403 1.00 98.31 81 GLU A CA 1
ATOM 635 C C . GLU A 1 81 ? 10.704 11.187 2.182 1.00 98.31 81 GLU A C 1
ATOM 637 O O . GLU A 1 81 ? 11.400 11.133 1.172 1.00 98.31 81 GLU A O 1
ATOM 642 N N . GLU A 1 82 ? 10.722 10.232 3.113 1.00 98.06 82 GLU A N 1
ATOM 643 C CA . GLU A 1 82 ? 11.554 9.039 2.994 1.00 98.06 82 GLU A CA 1
ATOM 644 C C . GLU A 1 82 ? 11.015 8.070 1.937 1.00 98.06 82 GLU A C 1
ATOM 646 O O . GLU A 1 82 ? 11.795 7.510 1.173 1.00 98.06 82 GLU A O 1
ATOM 651 N N . ALA A 1 83 ? 9.692 7.939 1.809 1.00 97.75 83 ALA A N 1
ATOM 652 C CA . ALA A 1 83 ? 9.078 7.159 0.739 1.00 97.75 83 ALA A CA 1
ATOM 653 C C . ALA A 1 83 ? 9.437 7.717 -0.651 1.00 97.75 83 ALA A C 1
ATOM 655 O O . ALA A 1 83 ? 9.823 6.959 -1.540 1.00 97.75 83 ALA A O 1
ATOM 656 N N . VAL A 1 84 ? 9.402 9.043 -0.827 1.00 97.50 84 VAL A N 1
ATOM 657 C CA . VAL A 1 84 ? 9.789 9.695 -2.091 1.00 97.50 84 VAL A CA 1
ATOM 658 C C . VAL A 1 84 ? 11.257 9.439 -2.441 1.00 97.50 84 VAL A C 1
ATOM 660 O O . VAL A 1 84 ? 11.563 9.199 -3.606 1.00 97.50 84 VAL A O 1
ATOM 663 N N . LYS A 1 85 ? 12.169 9.418 -1.458 1.00 97.62 85 LYS A N 1
ATOM 664 C CA . LYS A 1 85 ? 13.581 9.045 -1.696 1.00 97.62 85 LYS A CA 1
ATOM 665 C C . LYS A 1 85 ? 13.761 7.594 -2.145 1.00 97.62 85 LYS A C 1
ATOM 667 O O . LYS A 1 85 ? 14.812 7.264 -2.683 1.00 97.62 85 LYS A O 1
ATOM 672 N N . GLN A 1 86 ? 12.771 6.741 -1.903 1.00 95.75 86 GLN A N 1
ATOM 673 C CA . GLN A 1 86 ? 12.760 5.332 -2.299 1.00 95.75 86 GLN A CA 1
ATOM 674 C C . GLN A 1 86 ? 11.940 5.090 -3.574 1.00 95.75 86 GLN A C 1
ATOM 676 O O . GLN A 1 86 ? 11.450 3.977 -3.803 1.00 95.75 86 GLN A O 1
ATOM 681 N N . ASP A 1 87 ? 11.776 6.128 -4.398 1.00 95.56 87 ASP A N 1
ATOM 682 C CA . ASP A 1 87 ? 11.017 6.092 -5.647 1.00 95.56 87 ASP A CA 1
ATOM 683 C C . ASP A 1 87 ? 9.575 5.619 -5.425 1.00 95.56 87 ASP A C 1
ATOM 685 O O . ASP A 1 87 ? 9.098 4.691 -6.079 1.00 95.56 87 ASP A O 1
ATOM 689 N N . ILE A 1 88 ? 8.903 6.196 -4.428 1.00 96.69 88 ILE A N 1
ATOM 690 C CA . ILE A 1 88 ? 7.455 6.073 -4.249 1.00 96.69 88 ILE A CA 1
ATOM 691 C C . ILE A 1 88 ? 6.852 7.444 -4.563 1.00 96.69 88 ILE A C 1
ATOM 693 O O . ILE A 1 88 ? 7.144 8.412 -3.850 1.00 96.69 88 ILE A O 1
ATOM 697 N N . PRO A 1 89 ? 6.020 7.572 -5.609 1.00 96.38 89 PRO A N 1
ATOM 698 C CA . PRO A 1 89 ? 5.356 8.826 -5.924 1.00 96.38 89 PRO A CA 1
ATOM 699 C C . PRO A 1 89 ? 4.577 9.376 -4.726 1.00 96.38 89 PRO A C 1
ATOM 701 O O . PRO A 1 89 ? 3.848 8.657 -4.043 1.00 96.38 89 PRO A O 1
ATOM 704 N N . ALA A 1 90 ? 4.679 10.687 -4.499 1.00 96.94 90 ALA A N 1
ATOM 705 C CA . ALA A 1 90 ? 3.972 11.358 -3.407 1.00 96.94 90 ALA A CA 1
ATOM 706 C C . ALA A 1 90 ? 2.449 11.125 -3.451 1.00 96.94 90 ALA A C 1
ATOM 708 O O . ALA A 1 90 ? 1.826 10.989 -2.402 1.00 96.94 90 ALA A O 1
ATOM 709 N N . ALA A 1 91 ? 1.872 11.048 -4.655 1.00 96.69 91 ALA A N 1
ATOM 710 C CA . ALA A 1 91 ? 0.454 10.763 -4.859 1.00 96.69 91 ALA A CA 1
ATOM 711 C C . ALA A 1 91 ? 0.070 9.337 -4.428 1.00 96.69 91 ALA A C 1
ATOM 713 O O . ALA A 1 91 ? -0.981 9.149 -3.819 1.00 96.69 91 ALA A O 1
ATOM 714 N N . ASP A 1 92 ? 0.934 8.351 -4.681 1.00 97.06 92 ASP A N 1
ATOM 715 C CA . ASP A 1 92 ? 0.701 6.965 -4.265 1.00 97.06 92 ASP A CA 1
ATOM 716 C C . ASP A 1 92 ? 0.780 6.835 -2.743 1.00 97.06 92 ASP A C 1
ATOM 718 O O . ASP A 1 92 ? -0.047 6.153 -2.140 1.00 97.06 92 ASP A O 1
ATOM 722 N N . TYR A 1 93 ? 1.726 7.539 -2.108 1.00 98.19 93 TYR A N 1
ATOM 723 C CA . TYR A 1 93 ? 1.796 7.633 -0.649 1.00 98.19 93 TYR A CA 1
ATOM 724 C C . TYR A 1 93 ? 0.498 8.210 -0.067 1.00 98.19 93 TYR A C 1
ATOM 726 O O . TYR A 1 93 ? -0.093 7.614 0.834 1.00 98.19 93 TYR A O 1
ATOM 734 N N . ASP A 1 94 ? 0.029 9.342 -0.601 1.00 98.00 94 ASP A N 1
ATOM 735 C CA . ASP A 1 94 ? -1.193 10.001 -0.126 1.00 98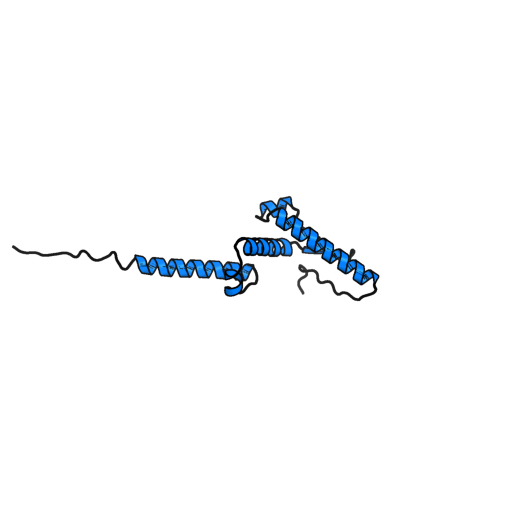.00 94 ASP A CA 1
ATOM 736 C C . ASP A 1 94 ? -2.426 9.103 -0.302 1.00 98.00 94 ASP A C 1
ATOM 738 O O . ASP A 1 94 ? -3.234 8.962 0.618 1.00 98.00 94 ASP A O 1
ATOM 742 N N . SER A 1 95 ? -2.545 8.438 -1.455 1.00 97.06 95 SER A N 1
ATOM 743 C CA . SER A 1 95 ? -3.621 7.482 -1.721 1.00 97.06 95 SER A CA 1
ATOM 744 C C . SER A 1 95 ? -3.577 6.290 -0.761 1.00 97.06 95 SER A C 1
ATOM 746 O O . SER A 1 95 ? -4.617 5.867 -0.260 1.00 97.06 95 SER A O 1
ATOM 748 N N . PHE A 1 96 ? -2.390 5.749 -0.477 1.00 97.50 96 PHE A N 1
ATOM 749 C CA . PHE A 1 96 ? -2.225 4.628 0.448 1.00 97.50 96 PHE A CA 1
ATOM 750 C C . PHE A 1 96 ? -2.628 5.009 1.876 1.00 97.50 96 PHE A C 1
ATOM 752 O O . PHE A 1 96 ? -3.339 4.253 2.539 1.00 97.50 96 PHE A O 1
ATOM 759 N N . VAL A 1 97 ? -2.215 6.191 2.346 1.00 98.00 97 VAL A N 1
ATOM 760 C CA . VAL A 1 97 ? -2.615 6.712 3.660 1.00 98.00 97 VAL A CA 1
ATOM 761 C C . VAL A 1 97 ? -4.130 6.878 3.736 1.00 98.00 97 VAL A C 1
ATOM 763 O O . VAL A 1 97 ? -4.731 6.417 4.703 1.00 98.00 97 VAL A O 1
ATOM 766 N N . ALA A 1 98 ? -4.761 7.446 2.707 1.00 98.00 98 ALA A N 1
ATOM 767 C CA . ALA A 1 98 ? -6.211 7.623 2.678 1.00 98.00 98 ALA A CA 1
ATOM 768 C C . ALA A 1 98 ? -6.976 6.286 2.750 1.00 98.00 98 ALA A C 1
ATOM 770 O O . ALA A 1 98 ? -7.957 6.168 3.487 1.00 98.00 98 ALA A O 1
ATOM 771 N N . GLU A 1 99 ? -6.535 5.255 2.024 1.00 97.25 99 GLU A N 1
ATOM 772 C CA . GLU A 1 99 ? -7.149 3.920 2.100 1.00 97.25 99 GLU A CA 1
ATOM 773 C C . GLU A 1 99 ? -6.910 3.247 3.461 1.00 97.25 99 GLU A C 1
ATOM 775 O O . GLU A 1 99 ? -7.824 2.644 4.031 1.00 97.25 99 GLU A O 1
ATOM 780 N N . MET A 1 100 ? -5.718 3.407 4.040 1.00 97.38 100 MET A N 1
ATOM 781 C CA . MET A 1 100 ? -5.413 2.922 5.388 1.00 97.38 100 MET A CA 1
ATOM 782 C C . MET A 1 100 ? -6.290 3.606 6.450 1.00 97.38 100 MET A C 1
ATOM 784 O O . MET A 1 100 ? -6.792 2.944 7.358 1.00 97.38 100 MET A O 1
ATOM 788 N N . GLU A 1 101 ? -6.531 4.913 6.332 1.00 97.75 101 GLU A N 1
ATOM 789 C CA . GLU A 1 101 ? -7.428 5.657 7.221 1.00 97.75 101 GLU A CA 1
ATOM 790 C C . GLU A 1 101 ? -8.875 5.159 7.127 1.00 97.75 101 GLU A C 1
ATOM 792 O O . GLU A 1 101 ? -9.513 4.953 8.162 1.00 97.75 101 GLU A O 1
ATOM 797 N N . LYS A 1 102 ? -9.383 4.883 5.918 1.00 98.00 102 LYS A N 1
ATOM 798 C CA . LYS A 1 102 ? -10.713 4.274 5.724 1.00 98.00 102 LYS A CA 1
ATOM 799 C C . LYS A 1 102 ? -10.806 2.882 6.354 1.00 98.00 102 LYS A C 1
ATOM 801 O O . LYS A 1 102 ? -11.798 2.561 7.016 1.00 98.00 102 LYS A O 1
ATOM 806 N N . ALA A 1 103 ? -9.770 2.058 6.188 1.00 95.81 103 ALA A N 1
ATOM 807 C CA . ALA A 1 103 ? -9.706 0.740 6.817 1.00 95.81 103 ALA A CA 1
ATOM 808 C C . ALA A 1 103 ? -9.726 0.858 8.350 1.00 95.81 103 ALA A C 1
ATOM 810 O O . ALA A 1 103 ? -10.503 0.174 9.017 1.00 95.81 103 ALA A O 1
ATOM 811 N N . ASN A 1 104 ? -8.949 1.788 8.910 1.00 97.44 104 ASN A N 1
ATOM 812 C CA . ASN A 1 104 ? -8.937 2.075 10.343 1.00 97.44 104 ASN A CA 1
ATOM 813 C C . ASN A 1 104 ? -10.303 2.542 10.855 1.00 97.44 104 ASN A C 1
ATOM 815 O O . ASN A 1 104 ? -10.756 2.066 11.893 1.00 97.44 104 ASN A O 1
ATOM 819 N N . GLN A 1 105 ? -10.991 3.427 10.130 1.00 97.38 105 GLN A N 1
ATOM 820 C CA . GLN A 1 105 ? -12.351 3.847 10.481 1.00 97.38 105 GLN A CA 1
ATOM 821 C C . GLN A 1 105 ? -13.308 2.649 10.536 1.00 97.38 105 GLN A C 1
ATOM 823 O O . GLN A 1 105 ? -14.013 2.473 11.529 1.00 97.38 105 GLN A O 1
ATOM 828 N N . THR A 1 106 ? -13.248 1.768 9.535 1.00 96.19 106 THR A N 1
ATOM 829 C CA . THR A 1 106 ? -14.072 0.54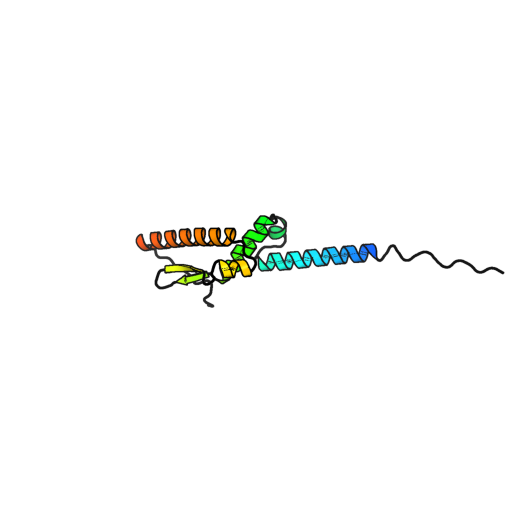9 9.473 1.00 96.19 106 THR A CA 1
ATOM 830 C C . THR A 1 106 ? -13.809 -0.384 10.661 1.00 96.19 106 THR A C 1
ATOM 832 O O . THR A 1 106 ? -14.744 -0.908 11.270 1.00 96.19 106 THR A O 1
ATOM 835 N N . ILE A 1 107 ? -12.538 -0.571 11.041 1.00 95.44 107 ILE A N 1
ATOM 836 C CA . ILE A 1 107 ? -12.151 -1.365 12.218 1.00 95.44 107 ILE A CA 1
ATOM 837 C C . ILE A 1 107 ? -12.796 -0.791 13.483 1.00 95.44 107 ILE A C 1
ATOM 839 O O . ILE A 1 107 ? -13.433 -1.521 14.246 1.00 95.44 107 ILE A O 1
ATOM 843 N N . GLN A 1 108 ? -12.686 0.522 13.685 1.00 94.81 108 GLN A N 1
ATOM 844 C CA . GLN A 1 108 ? -13.238 1.196 14.860 1.00 94.81 108 GLN A CA 1
ATOM 845 C C . GLN A 1 108 ? -14.768 1.104 14.914 1.00 94.81 108 GLN A C 1
ATOM 847 O O . GLN A 1 108 ? -15.340 0.908 15.987 1.00 94.81 108 GLN A O 1
ATOM 852 N N . GLU A 1 109 ? -15.452 1.213 13.775 1.00 96.00 109 GLU A N 1
ATOM 853 C CA . GLU A 1 109 ? -16.905 1.035 13.687 1.00 96.00 109 GLU A CA 1
ATOM 854 C C . GLU A 1 109 ? -17.338 -0.379 14.081 1.00 96.00 109 GLU A C 1
ATOM 856 O O . GLU A 1 109 ? -18.268 -0.551 14.873 1.00 96.00 109 GLU A O 1
ATOM 861 N N . TYR A 1 110 ? -16.641 -1.402 13.590 1.00 95.12 110 TYR A N 1
ATOM 862 C CA . TYR A 1 110 ? -16.923 -2.787 13.956 1.00 95.12 110 TYR A CA 1
ATOM 863 C C . TYR A 1 110 ? -16.657 -3.077 15.434 1.00 95.12 110 TYR A C 1
ATOM 865 O O . TYR A 1 110 ? -17.480 -3.741 16.069 1.00 95.12 110 TYR A O 1
ATOM 873 N N . MET A 1 111 ? -15.582 -2.532 16.004 1.00 92.69 111 MET A N 1
ATOM 874 C CA . MET A 1 111 ? -15.312 -2.645 17.438 1.00 92.69 111 MET A CA 1
ATOM 875 C C . MET A 1 111 ? -16.409 -1.978 18.277 1.00 92.69 111 MET A C 1
ATOM 877 O O . MET A 1 111 ? -16.903 -2.578 19.231 1.00 92.69 111 MET A O 1
ATOM 881 N N . LYS A 1 112 ? -16.856 -0.772 17.896 1.00 94.38 112 LYS A N 1
ATOM 882 C CA . LYS A 1 112 ? -17.974 -0.071 18.558 1.00 94.38 112 LYS A CA 1
ATOM 883 C C . LYS A 1 112 ? -19.287 -0.846 18.470 1.00 94.38 112 LYS A C 1
ATOM 885 O O . LYS A 1 112 ? -20.079 -0.810 19.405 1.00 94.38 112 LYS A O 1
ATOM 890 N N . ALA A 1 113 ? -19.505 -1.568 17.373 1.00 96.50 113 ALA A N 1
ATOM 891 C CA . ALA A 1 113 ? -20.657 -2.447 17.192 1.00 96.50 113 ALA A CA 1
ATOM 892 C C . ALA A 1 113 ? -20.547 -3.781 17.964 1.00 96.50 113 ALA A C 1
ATOM 894 O O . ALA A 1 113 ? -21.411 -4.642 17.807 1.00 96.50 113 ALA A O 1
ATOM 895 N N . GLY A 1 114 ? -19.493 -3.983 18.765 1.00 94.75 114 GLY A N 1
ATOM 896 C CA . GLY A 1 114 ? -19.275 -5.206 19.541 1.00 94.75 114 GLY A CA 1
ATOM 897 C C . GLY A 1 114 ? -18.893 -6.421 18.692 1.00 94.75 114 GLY A C 1
ATOM 898 O O . GLY A 1 114 ? -18.985 -7.554 19.165 1.00 94.75 114 GLY A O 1
ATOM 899 N N . LYS A 1 115 ? -18.483 -6.217 17.433 1.00 93.19 115 LYS A N 1
ATOM 900 C CA . LYS A 1 115 ? -18.029 -7.312 16.573 1.00 93.19 115 LYS A CA 1
ATOM 901 C C . LYS A 1 115 ? -16.625 -7.736 16.986 1.00 93.19 115 LYS A C 1
ATOM 903 O O . LYS A 1 115 ? -15.748 -6.903 17.202 1.00 93.19 115 LYS A O 1
ATOM 908 N N . SER A 1 116 ? -16.403 -9.046 17.049 1.00 88.88 116 SER A N 1
ATOM 909 C CA . SER A 1 116 ? -15.057 -9.592 17.203 1.00 88.88 116 SER A CA 1
ATOM 910 C C . SER A 1 116 ? -14.302 -9.448 15.882 1.00 88.88 116 SER A C 1
ATOM 912 O O . SER A 1 116 ? -14.792 -9.883 14.840 1.00 88.88 116 SER A O 1
ATOM 914 N N . ILE A 1 117 ? -13.123 -8.830 15.931 1.00 89.19 117 ILE A N 1
ATOM 915 C CA . ILE A 1 117 ? -12.218 -8.683 14.790 1.00 89.19 117 ILE A CA 1
ATOM 916 C C . ILE A 1 117 ? -10.853 -9.199 15.219 1.00 89.19 117 ILE A C 1
ATOM 918 O O . ILE A 1 117 ? -10.361 -8.842 16.290 1.00 89.19 117 ILE A O 1
ATOM 922 N N . GLN A 1 118 ? -10.236 -10.018 14.374 1.00 89.69 118 GLN A N 1
ATOM 923 C CA . GLN A 1 118 ? -8.836 -10.388 14.520 1.00 89.69 118 GLN A CA 1
ATOM 924 C C . GLN A 1 118 ? -8.011 -9.498 13.597 1.00 89.69 118 GLN A C 1
ATOM 926 O O . GLN A 1 118 ? -8.233 -9.481 12.388 1.00 89.69 118 GLN A O 1
ATOM 931 N N . LEU A 1 119 ? -7.097 -8.730 14.186 1.00 91.88 119 LEU A N 1
ATOM 932 C CA . LEU A 1 119 ? -6.154 -7.893 13.456 1.00 91.88 119 LEU A CA 1
ATOM 933 C C . LEU A 1 119 ? -4.783 -8.552 13.523 1.00 91.88 119 LEU A C 1
ATOM 935 O O . LEU A 1 119 ? -4.294 -8.864 14.610 1.00 91.88 119 LEU A O 1
ATOM 939 N N . THR A 1 120 ? -4.169 -8.732 12.362 1.00 90.31 120 THR A N 1
ATOM 940 C CA . THR A 1 120 ? -2.811 -9.260 12.250 1.00 90.31 120 THR A CA 1
ATOM 941 C C . THR A 1 120 ? -1.862 -8.108 11.979 1.00 90.31 120 THR A C 1
ATOM 943 O O . THR A 1 120 ? -2.159 -7.229 11.167 1.00 90.31 120 THR A O 1
ATOM 946 N N . ASP A 1 121 ? -0.727 -8.114 12.671 1.00 89.19 121 ASP A N 1
ATOM 947 C CA . ASP A 1 121 ? 0.391 -7.235 12.358 1.00 89.19 121 ASP A CA 1
ATOM 948 C C . ASP A 1 121 ? 1.184 -7.836 11.186 1.00 89.19 121 ASP A C 1
ATOM 950 O O . ASP A 1 121 ? 1.751 -8.920 11.357 1.00 89.19 121 ASP A O 1
ATOM 954 N N . PRO A 1 122 ? 1.255 -7.169 10.018 1.00 86.75 122 PRO A N 1
ATOM 955 C CA . PRO A 1 122 ? 1.982 -7.679 8.858 1.00 86.75 122 PRO A CA 1
ATOM 956 C C . PRO A 1 122 ? 3.472 -7.930 9.118 1.00 86.75 122 PRO A C 1
ATOM 958 O O . PRO A 1 122 ? 4.092 -8.705 8.392 1.00 86.75 122 PRO A O 1
ATOM 961 N N . GLN A 1 123 ? 4.060 -7.284 10.132 1.00 85.12 123 GLN A N 1
ATOM 962 C CA . GLN A 1 123 ? 5.484 -7.421 10.453 1.00 85.12 123 GLN A CA 1
ATOM 963 C C . GLN A 1 123 ? 5.775 -8.482 11.515 1.00 85.12 123 GLN A C 1
ATOM 965 O O . GLN A 1 123 ? 6.937 -8.847 11.727 1.00 85.12 123 GLN A O 1
ATOM 970 N N . LYS A 1 124 ? 4.751 -8.993 12.202 1.00 82.25 124 LYS A N 1
ATOM 971 C CA . LYS A 1 124 ? 4.947 -10.003 13.237 1.00 82.25 124 LYS A CA 1
ATOM 972 C C . LYS A 1 124 ? 5.170 -11.360 12.574 1.00 82.25 124 LYS A C 1
ATOM 974 O O . LYS A 1 124 ? 4.267 -11.909 11.954 1.00 82.25 124 LYS A O 1
ATOM 979 N N . LYS A 1 125 ? 6.383 -11.900 12.713 1.00 66.12 125 LYS A N 1
ATOM 980 C CA . LYS A 1 125 ? 6.668 -13.293 12.347 1.00 66.12 125 LYS A CA 1
ATOM 981 C C . LYS A 1 125 ? 5.900 -14.218 13.293 1.00 66.12 125 LYS A C 1
ATOM 983 O O . LYS A 1 125 ? 5.944 -14.001 14.506 1.00 66.12 125 LYS A O 1
ATOM 988 N N . GLU A 1 126 ? 5.190 -15.185 12.719 1.00 55.78 126 GLU A N 1
ATOM 989 C CA . GLU A 1 126 ? 4.558 -16.295 13.447 1.00 55.78 126 GLU A CA 1
ATOM 990 C C . GLU A 1 126 ? 5.598 -17.197 14.121 1.00 55.78 126 GLU A C 1
ATOM 992 O O . GLU A 1 126 ? 6.697 -17.384 13.539 1.00 55.78 126 GLU A O 1
#

Foldseek 3Di:
DDDDDDDDDDDPPVVVVVVVVVVVVVLVVLCVLCVLLVHHSVVSVPDDPVRSLLSVLVSVQLVQWFQPPVLRAIDGPDDLVRSVVVVRDSVSVVVVVVVSVVVRVVRVVCVVVVHDDDDDTPPDDD

Radius of gyration: 25.81 Å; chains: 1; bounding box: 70×32×84 Å